Protein AF-A0A3M1C369-F1 (afdb_monomer_lite)

Radius of gyration: 17.91 Å; chains: 1; bounding box: 47×31×56 Å

Sequence (113 aa):
GFKLVDPATLPRRETGTGPSIIAYALATNNDPGQALYKRSTFAAKARFERNCAKFESDARAQEAFLDSGGPMEDRFGLDPDGDGFACHWDPRPFRAARDAAIGTGTEASADNG

Secondary structure (DSSP, 8-state):
-PPPPPGGGSPPP---SS--HHHHHHH--PPTT---S----TTHHHHHHHHHTTSSSHHHHHHHHHHTTTTT--TTS--SS-SS--TT---HHHHHHHHHHHHHHHHTTS---

Foldseek 3Di:
DDDDDDPVPPPDPPPDPFDDVLVVLQVDDDFPLPAPEDADLVCLVVQQVVQVVVDPDQNRQLRVQVRVPPPHDPPRSQCRSRRRRGPPDGSVVSVVVVVVVVVVVVVVPPPDD

Structure (mmCIF, N/CA/C/O backbone):
data_AF-A0A3M1C369-F1
#
_entry.id   AF-A0A3M1C369-F1
#
loop_
_atom_site.group_PDB
_atom_site.id
_atom_site.type_symbol
_atom_site.label_atom_id
_atom_site.label_alt_id
_atom_site.label_comp_id
_atom_site.label_asym_id
_atom_site.label_entity_id
_atom_site.label_seq_id
_atom_site.pdbx_PDB_ins_code
_atom_site.Cartn_x
_atom_site.Cartn_y
_atom_site.Cartn_z
_atom_site.occupancy
_atom_site.B_iso_or_equiv
_atom_site.auth_seq_id
_atom_site.auth_comp_id
_atom_site.auth_asym_id
_atom_site.auth_atom_id
_atom_site.pdbx_PDB_model_num
ATOM 1 N N . GLY A 1 1 ? 34.428 -11.710 -5.668 1.00 64.00 1 GLY A N 1
ATOM 2 C CA . GLY A 1 1 ? 33.939 -11.793 -7.056 1.00 64.00 1 GLY A CA 1
ATOM 3 C C . GLY A 1 1 ? 32.449 -12.032 -7.023 1.00 64.00 1 GLY A C 1
ATOM 4 O O . GLY A 1 1 ? 32.012 -12.831 -6.204 1.00 64.00 1 GLY A O 1
ATOM 5 N N . PHE A 1 2 ? 31.681 -11.324 -7.844 1.00 63.91 2 PHE A N 1
ATOM 6 C CA . PHE A 1 2 ? 30.249 -11.580 -7.995 1.00 63.91 2 PHE A CA 1
ATOM 7 C C . PHE A 1 2 ? 30.051 -12.730 -8.983 1.00 63.91 2 PHE A C 1
ATOM 9 O O . PHE A 1 2 ? 30.803 -12.855 -9.949 1.00 63.91 2 PHE A O 1
ATOM 16 N N . LYS A 1 3 ? 29.077 -13.597 -8.713 1.00 73.69 3 LYS A N 1
ATOM 17 C CA . LYS A 1 3 ? 28.747 -14.739 -9.566 1.00 73.69 3 LYS A CA 1
ATOM 18 C C . LYS A 1 3 ? 27.513 -14.359 -10.381 1.00 73.69 3 LYS A C 1
ATOM 20 O O . LYS A 1 3 ? 26.475 -14.084 -9.783 1.00 73.69 3 LYS A O 1
ATOM 25 N N . LEU A 1 4 ? 27.623 -14.321 -11.711 1.00 64.12 4 LEU A N 1
ATOM 26 C CA . LEU A 1 4 ? 26.437 -14.238 -12.564 1.00 64.12 4 LEU A CA 1
ATOM 27 C C . LEU A 1 4 ? 25.632 -15.530 -12.379 1.00 64.12 4 LEU A C 1
ATOM 29 O O . LEU A 1 4 ? 26.160 -16.626 -12.566 1.00 64.12 4 LEU A O 1
ATOM 33 N N . VAL A 1 5 ? 24.375 -15.387 -11.975 1.00 65.75 5 VAL A N 1
ATOM 34 C CA . VAL A 1 5 ? 23.383 -16.464 -11.975 1.00 65.75 5 VAL A CA 1
ATOM 35 C C . VAL A 1 5 ? 22.557 -16.354 -13.248 1.00 65.75 5 VAL A C 1
ATOM 37 O O . VAL A 1 5 ? 22.103 -15.268 -13.598 1.00 65.75 5 VAL A O 1
ATOM 40 N N . ASP A 1 6 ? 22.387 -17.478 -13.937 1.00 64.62 6 ASP A N 1
ATOM 41 C CA . ASP A 1 6 ? 21.538 -17.576 -15.121 1.00 64.62 6 ASP A CA 1
ATOM 42 C C . ASP A 1 6 ? 20.058 -17.417 -14.707 1.00 64.62 6 ASP A C 1
ATOM 44 O O . ASP A 1 6 ? 19.584 -18.196 -13.867 1.00 64.62 6 ASP A O 1
ATOM 48 N N . PRO A 1 7 ? 19.305 -16.453 -15.276 1.00 60.59 7 PRO A N 1
ATOM 49 C CA . PRO A 1 7 ? 17.879 -16.272 -15.004 1.00 60.59 7 PRO A CA 1
ATOM 50 C C . PRO A 1 7 ? 17.043 -17.544 -15.206 1.00 60.59 7 PRO A C 1
ATOM 52 O O . PRO A 1 7 ? 16.047 -17.733 -14.508 1.00 60.59 7 PRO A O 1
ATOM 55 N N . ALA A 1 8 ? 17.454 -18.438 -16.113 1.00 60.88 8 ALA A N 1
ATOM 56 C CA . ALA A 1 8 ? 16.775 -19.702 -16.396 1.00 60.88 8 ALA A CA 1
ATOM 57 C C . ALA A 1 8 ? 16.829 -20.700 -15.223 1.00 60.88 8 ALA A C 1
ATOM 59 O O . ALA A 1 8 ? 16.055 -21.656 -15.193 1.00 60.88 8 ALA A O 1
ATOM 60 N N . THR A 1 9 ? 17.713 -20.473 -14.245 1.00 57.16 9 THR A N 1
ATOM 61 C CA . THR A 1 9 ? 17.842 -21.307 -13.037 1.00 57.16 9 THR A CA 1
ATOM 62 C C . THR A 1 9 ? 17.083 -20.773 -11.831 1.00 57.16 9 THR A C 1
ATOM 64 O O . THR A 1 9 ? 17.090 -21.408 -10.774 1.00 57.16 9 THR A O 1
ATOM 67 N N . LEU A 1 10 ? 16.413 -19.622 -11.959 1.00 57.91 10 LEU A N 1
ATOM 68 C CA . LEU A 1 10 ? 15.581 -19.119 -10.878 1.00 57.91 10 LEU A CA 1
ATOM 69 C C . LEU A 1 10 ? 14.422 -20.100 -10.654 1.00 57.91 10 LEU A C 1
ATOM 71 O O . LEU A 1 10 ? 13.731 -20.451 -11.617 1.00 57.91 10 LEU A O 1
ATOM 75 N N . PRO A 1 11 ? 14.186 -20.561 -9.411 1.00 50.62 11 PRO A N 1
ATOM 76 C CA . PRO A 1 11 ? 13.050 -21.420 -9.130 1.00 50.62 11 PRO A CA 1
ATOM 77 C C . PRO A 1 11 ? 11.773 -20.736 -9.622 1.00 50.62 11 PRO A C 1
ATOM 79 O O . PRO A 1 11 ? 11.506 -19.567 -9.322 1.00 50.62 11 PRO A O 1
ATOM 82 N N . ARG A 1 12 ? 10.997 -21.471 -10.423 1.00 55.34 12 ARG A N 1
ATOM 83 C CA . ARG A 1 12 ? 9.678 -21.035 -10.876 1.00 55.34 12 ARG A CA 1
ATOM 84 C C . ARG A 1 12 ? 8.856 -20.811 -9.613 1.00 55.34 12 ARG A C 1
ATOM 86 O O . ARG A 1 12 ? 8.725 -21.735 -8.818 1.00 55.34 12 ARG A O 1
ATOM 93 N N . ARG A 1 13 ? 8.376 -19.583 -9.391 1.00 54.19 13 ARG A N 1
ATOM 94 C CA . ARG A 1 13 ? 7.547 -19.286 -8.218 1.00 54.19 13 ARG A CA 1
ATOM 95 C C . ARG A 1 13 ? 6.389 -20.278 -8.204 1.00 54.19 13 ARG A C 1
ATOM 97 O O . ARG A 1 13 ? 5.617 -20.308 -9.162 1.00 54.19 13 ARG A O 1
ATOM 104 N N . GLU A 1 14 ? 6.301 -21.064 -7.135 1.00 52.56 14 GLU A N 1
ATOM 105 C CA . GLU A 1 14 ? 5.083 -21.767 -6.747 1.00 52.56 14 GLU A CA 1
ATOM 106 C C . GLU A 1 14 ? 3.963 -20.726 -6.848 1.00 52.56 14 GLU A C 1
ATOM 108 O O . GLU A 1 14 ? 4.027 -19.681 -6.192 1.00 52.56 14 GLU A O 1
ATOM 113 N N . THR A 1 15 ? 3.014 -20.910 -7.760 1.00 55.28 15 THR A N 1
ATOM 114 C CA . THR A 1 15 ? 1.901 -19.974 -7.908 1.00 55.28 15 THR A CA 1
ATOM 115 C C . THR A 1 15 ? 1.085 -20.050 -6.627 1.00 55.28 15 THR A C 1
ATOM 117 O O . THR A 1 15 ? 0.286 -20.969 -6.459 1.00 55.28 15 THR A O 1
ATOM 120 N N . GLY A 1 16 ? 1.330 -19.127 -5.696 1.00 58.19 16 GLY A N 1
ATOM 121 C CA . GLY A 1 16 ? 0.485 -18.961 -4.525 1.00 58.19 16 GLY A CA 1
ATOM 122 C C . GLY A 1 16 ? -0.952 -18.768 -4.996 1.00 58.19 16 GLY A C 1
ATOM 123 O O . GLY A 1 16 ? -1.201 -18.011 -5.930 1.00 58.19 16 GLY A O 1
ATOM 124 N N . THR A 1 17 ? -1.893 -19.478 -4.385 1.00 66.12 17 THR A N 1
ATOM 125 C CA . THR A 1 17 ? -3.305 -19.497 -4.797 1.00 66.12 17 THR A CA 1
ATOM 126 C C . THR A 1 17 ? -4.042 -18.172 -4.536 1.00 66.12 17 THR A C 1
ATOM 128 O O . THR A 1 17 ? -5.231 -18.081 -4.820 1.00 66.12 17 THR A O 1
ATOM 131 N N . GLY A 1 18 ? -3.362 -17.165 -3.976 1.00 67.31 18 GLY A N 1
ATOM 132 C CA . GLY A 1 18 ? -3.911 -15.849 -3.642 1.00 67.31 18 GLY A CA 1
ATOM 133 C C . GLY A 1 18 ? -3.565 -14.751 -4.660 1.00 67.31 18 GLY A C 1
ATOM 134 O O . GLY A 1 18 ? -2.839 -14.993 -5.630 1.00 67.31 18 GLY A O 1
ATOM 135 N N . PRO A 1 19 ? -4.069 -13.522 -4.449 1.00 81.56 19 PRO A N 1
ATOM 136 C CA . PRO A 1 19 ? -3.794 -12.385 -5.323 1.00 81.56 19 PRO A CA 1
ATOM 137 C C . PRO A 1 19 ? -2.295 -12.104 -5.464 1.00 81.56 19 PRO A C 1
ATOM 139 O O . PRO A 1 19 ? -1.542 -12.099 -4.492 1.00 81.56 19 PRO A O 1
ATOM 142 N N . SER A 1 20 ? -1.855 -11.813 -6.689 1.00 92.25 20 SER A N 1
ATOM 143 C CA . SER A 1 20 ? -0.461 -11.452 -6.955 1.00 92.25 20 SER A CA 1
ATOM 144 C C . SER A 1 20 ? -0.232 -9.960 -6.724 1.00 92.25 20 SER A C 1
ATOM 146 O O . SER A 1 20 ? -0.678 -9.125 -7.515 1.00 92.25 20 SER A O 1
ATOM 148 N N . ILE A 1 21 ? 0.542 -9.618 -5.692 1.00 95.06 21 ILE A N 1
ATOM 149 C CA . ILE A 1 21 ? 0.946 -8.226 -5.428 1.00 95.06 21 ILE A CA 1
ATOM 150 C C . ILE A 1 21 ? 1.822 -7.651 -6.542 1.00 95.06 21 ILE A C 1
ATOM 152 O O . ILE A 1 21 ? 1.794 -6.450 -6.787 1.00 95.06 21 ILE A O 1
ATOM 156 N N . ILE A 1 22 ? 2.556 -8.502 -7.269 1.00 94.50 22 ILE A N 1
ATOM 157 C CA . ILE A 1 22 ? 3.337 -8.083 -8.439 1.00 94.50 22 ILE A CA 1
ATOM 158 C C . ILE A 1 22 ? 2.377 -7.659 -9.550 1.00 94.50 22 ILE A C 1
ATOM 160 O O . ILE A 1 22 ? 2.519 -6.570 -10.095 1.00 94.50 22 ILE A O 1
ATOM 164 N N . ALA A 1 23 ? 1.376 -8.488 -9.864 1.00 94.62 23 ALA A N 1
ATOM 165 C CA . ALA A 1 23 ? 0.386 -8.144 -10.883 1.00 94.62 23 ALA A CA 1
ATOM 166 C C . ALA A 1 23 ? -0.356 -6.852 -10.513 1.00 94.62 23 ALA A C 1
ATOM 168 O O . ALA A 1 23 ? -0.533 -5.980 -11.360 1.00 94.62 23 ALA A O 1
ATOM 169 N N . TYR A 1 24 ? -0.703 -6.691 -9.235 1.00 96.88 24 TYR A N 1
ATOM 170 C CA . TYR A 1 24 ? -1.331 -5.477 -8.726 1.00 96.88 24 TYR A CA 1
ATOM 171 C C . TYR A 1 24 ? -0.421 -4.237 -8.831 1.00 96.88 24 TYR A C 1
ATOM 173 O O . TYR A 1 24 ? -0.863 -3.187 -9.301 1.00 96.88 24 TYR A O 1
ATOM 181 N N . ALA A 1 25 ? 0.867 -4.351 -8.486 1.00 97.38 25 ALA A N 1
ATOM 182 C CA . ALA A 1 25 ? 1.837 -3.260 -8.634 1.00 97.38 25 ALA A CA 1
ATOM 183 C C . ALA A 1 25 ? 1.960 -2.781 -10.088 1.00 97.38 25 ALA A C 1
ATOM 185 O O . ALA A 1 25 ? 2.113 -1.58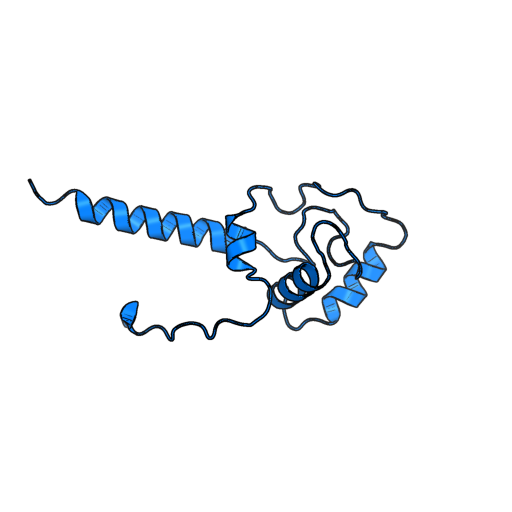6 -10.337 1.00 97.38 25 ALA A O 1
ATOM 186 N N . LEU A 1 26 ? 1.909 -3.718 -11.041 1.00 95.75 26 LEU A N 1
ATOM 187 C CA . LEU A 1 26 ? 2.042 -3.436 -12.471 1.00 95.75 26 LEU A CA 1
ATOM 188 C C . LEU A 1 26 ? 0.751 -2.907 -13.109 1.00 95.75 26 LEU A C 1
ATOM 190 O O . LEU A 1 26 ? 0.831 -2.204 -14.114 1.00 95.75 26 LEU A O 1
ATOM 194 N N . ALA A 1 27 ? -0.412 -3.244 -12.548 1.00 95.88 27 ALA A N 1
ATOM 195 C CA . ALA A 1 27 ? -1.718 -2.778 -13.016 1.00 95.88 27 ALA A CA 1
ATOM 196 C C . ALA A 1 27 ? -2.091 -1.380 -12.492 1.00 95.88 27 ALA A C 1
ATOM 198 O O . ALA A 1 27 ? -2.978 -0.731 -13.042 1.00 95.88 27 ALA A O 1
ATOM 199 N N . THR A 1 28 ? -1.427 -0.916 -11.435 1.00 96.50 28 THR A N 1
ATOM 200 C CA . THR A 1 28 ? -1.631 0.410 -10.838 1.00 96.50 28 THR A CA 1
ATOM 201 C C . THR A 1 28 ? -0.576 1.399 -11.330 1.00 96.50 28 THR A C 1
ATOM 203 O O . THR A 1 28 ? 0.542 1.016 -11.678 1.00 96.50 28 THR A O 1
ATOM 206 N N . ASN A 1 29 ? -0.914 2.688 -11.348 1.00 95.62 29 ASN A N 1
ATOM 207 C CA . ASN A 1 29 ? -0.002 3.763 -11.753 1.00 95.62 29 ASN A CA 1
ATOM 208 C C . ASN A 1 29 ? 0.015 4.965 -10.795 1.00 95.62 29 ASN A C 1
ATOM 210 O O . ASN A 1 29 ? 0.835 5.855 -10.987 1.00 95.62 29 ASN A O 1
ATOM 214 N N . ASN A 1 30 ? -0.843 4.985 -9.773 1.00 97.50 30 ASN A N 1
ATOM 215 C CA . ASN A 1 30 ? -0.836 6.016 -8.743 1.00 97.50 30 ASN A CA 1
ATOM 216 C C . ASN A 1 30 ? 0.407 5.910 -7.850 1.00 97.50 30 ASN A C 1
ATOM 218 O O . ASN A 1 30 ? 1.018 4.835 -7.737 1.00 97.50 30 ASN A O 1
ATOM 222 N N . ASP A 1 31 ? 0.762 7.038 -7.241 1.00 98.00 31 ASP A N 1
ATOM 223 C CA . ASP A 1 31 ? 1.845 7.138 -6.265 1.00 98.00 31 ASP A CA 1
ATOM 224 C C . ASP A 1 31 ? 1.372 6.729 -4.859 1.00 98.00 31 ASP A C 1
ATOM 226 O O . ASP A 1 31 ? 0.193 6.912 -4.538 1.00 98.00 31 ASP A O 1
ATOM 230 N N . PRO A 1 32 ? 2.270 6.219 -3.992 1.00 98.12 32 PRO A N 1
ATOM 231 C CA . PRO A 1 32 ? 1.968 6.060 -2.572 1.00 98.12 32 PRO A CA 1
ATOM 232 C C . PRO A 1 32 ? 1.486 7.374 -1.939 1.00 98.12 32 PRO A C 1
ATOM 234 O O . PRO A 1 32 ? 2.079 8.434 -2.158 1.00 98.12 32 PRO A O 1
ATOM 237 N N . GLY A 1 33 ? 0.405 7.304 -1.168 1.00 96.88 33 GLY A N 1
ATOM 238 C CA . GLY A 1 33 ? -0.310 8.431 -0.571 1.00 96.88 33 GLY A CA 1
ATOM 239 C C . GLY A 1 33 ? -1.293 9.148 -1.508 1.00 96.88 33 GLY A C 1
ATOM 240 O O . GLY A 1 33 ? -2.007 10.054 -1.070 1.00 96.88 33 GLY A O 1
ATOM 241 N N . GLN A 1 34 ? -1.368 8.781 -2.793 1.00 98.25 34 GLN A N 1
ATOM 242 C CA . GLN A 1 34 ? -2.359 9.342 -3.711 1.00 98.25 34 GLN A CA 1
ATOM 243 C C . GLN A 1 34 ? -3.720 8.666 -3.503 1.00 98.25 34 GLN A C 1
ATOM 245 O O . GLN A 1 34 ? -4.001 7.620 -4.084 1.00 98.25 34 GLN A O 1
ATOM 250 N N . ALA A 1 35 ? -4.591 9.308 -2.724 1.00 96.88 35 ALA A N 1
ATOM 251 C CA . ALA A 1 35 ? -5.920 8.791 -2.411 1.00 96.88 35 ALA A CA 1
ATOM 252 C C . ALA A 1 35 ? -6.795 8.567 -3.664 1.00 96.88 35 ALA A C 1
ATOM 254 O O . ALA A 1 35 ? -7.137 9.508 -4.387 1.00 96.88 35 ALA A O 1
ATOM 255 N N . LEU A 1 36 ? -7.217 7.319 -3.874 1.00 97.62 36 LEU A N 1
ATOM 256 C CA . LEU A 1 36 ? -8.170 6.883 -4.902 1.00 97.62 36 LEU A CA 1
ATOM 257 C C . LEU A 1 36 ? -9.501 6.410 -4.297 1.00 97.62 36 LEU A C 1
ATOM 259 O O . LEU A 1 36 ? -10.561 6.553 -4.911 1.00 97.62 36 LEU A O 1
ATOM 263 N N . TYR A 1 37 ? -9.456 5.870 -3.080 1.00 96.50 37 TYR A N 1
ATOM 264 C CA . TYR A 1 37 ? -10.588 5.290 -2.371 1.00 96.50 37 TYR A CA 1
ATOM 265 C C . TYR A 1 37 ? -10.956 6.158 -1.171 1.00 96.50 37 TYR A C 1
ATOM 267 O O . TYR A 1 37 ? -10.123 6.518 -0.347 1.00 96.50 37 TYR A O 1
ATOM 275 N N . LYS A 1 38 ? -12.240 6.500 -1.038 1.00 94.75 38 LYS A N 1
ATOM 276 C CA . LYS A 1 38 ? -12.708 7.288 0.110 1.00 94.75 38 LYS A CA 1
ATOM 277 C C . LYS A 1 38 ? -12.664 6.436 1.379 1.00 94.75 38 LYS A C 1
ATOM 279 O O . LYS A 1 38 ? -13.264 5.361 1.423 1.00 94.75 38 LYS A O 1
ATOM 284 N N . ARG A 1 39 ? -12.012 6.943 2.427 1.00 92.69 39 ARG A N 1
ATOM 285 C CA . ARG A 1 39 ? -11.896 6.289 3.739 1.00 92.69 39 ARG A CA 1
ATOM 286 C C . ARG A 1 39 ? -12.427 7.182 4.856 1.00 92.69 39 ARG A C 1
ATOM 288 O O . ARG A 1 39 ? -12.389 8.407 4.770 1.00 92.69 39 ARG A O 1
ATOM 295 N N . SER A 1 40 ? -12.928 6.552 5.917 1.00 86.38 40 SER A N 1
ATOM 296 C CA . SER A 1 40 ? -13.239 7.246 7.168 1.00 86.38 40 SER A CA 1
ATOM 297 C C . SER A 1 40 ? -11.978 7.325 8.022 1.00 86.38 40 SER A C 1
ATOM 299 O O . SER A 1 40 ? -11.341 6.308 8.284 1.00 86.38 40 SER A O 1
ATOM 301 N N . THR A 1 41 ? -11.631 8.525 8.479 1.00 80.94 41 THR A N 1
ATOM 302 C CA . THR A 1 41 ? -10.403 8.775 9.249 1.00 80.94 41 THR A CA 1
ATOM 303 C C . THR A 1 41 ? -10.594 8.628 10.760 1.00 80.94 41 THR A C 1
ATOM 305 O O . THR A 1 41 ? -9.623 8.695 11.520 1.00 80.94 41 THR A O 1
ATOM 308 N N . PHE A 1 42 ? -11.824 8.392 11.232 1.00 85.75 42 PHE A N 1
ATOM 309 C CA . PHE A 1 42 ? -12.107 8.274 12.661 1.00 85.75 42 PHE A CA 1
ATOM 310 C C . PHE A 1 42 ? -11.371 7.073 13.273 1.00 85.75 42 PHE A C 1
ATOM 312 O O . PHE A 1 42 ? -11.603 5.926 12.896 1.00 85.75 42 PHE A O 1
ATOM 319 N N . ALA A 1 43 ? -10.462 7.347 14.214 1.00 82.38 43 ALA A N 1
ATOM 320 C CA . ALA A 1 43 ? -9.581 6.359 14.849 1.00 82.38 43 ALA A CA 1
ATOM 321 C C . ALA A 1 43 ? -8.729 5.509 13.872 1.00 82.38 43 ALA A C 1
ATOM 323 O O . ALA A 1 43 ? -8.202 4.462 14.264 1.00 82.38 43 ALA A O 1
ATOM 324 N N . ALA A 1 44 ? -8.551 5.962 12.623 1.00 88.81 44 ALA A N 1
ATOM 325 C CA . ALA A 1 44 ? -7.883 5.195 11.572 1.00 88.81 44 ALA A CA 1
ATOM 326 C C . ALA A 1 44 ? -6.413 4.903 11.906 1.00 88.81 44 ALA A C 1
ATOM 328 O O . ALA A 1 44 ? -5.989 3.760 11.793 1.00 88.81 44 ALA A O 1
ATOM 329 N N . LYS A 1 45 ? -5.670 5.888 12.433 1.00 93.00 45 LYS A N 1
ATOM 330 C CA . LYS A 1 45 ? -4.241 5.742 12.772 1.00 93.00 45 LYS A CA 1
ATOM 331 C C . LYS A 1 45 ? -3.971 4.614 13.772 1.00 93.00 45 LYS A C 1
ATOM 333 O O . LYS A 1 45 ? -3.173 3.727 13.503 1.00 93.00 45 LYS A O 1
ATOM 338 N N . ALA A 1 46 ? -4.681 4.603 14.899 1.00 94.19 46 ALA A N 1
ATOM 339 C CA . ALA A 1 46 ? -4.476 3.576 15.920 1.00 94.19 46 ALA A CA 1
ATOM 340 C C . ALA A 1 46 ? -4.917 2.181 15.434 1.00 94.19 46 ALA A C 1
ATOM 342 O O . ALA A 1 46 ? -4.348 1.172 15.844 1.00 94.19 46 ALA A O 1
ATOM 343 N N . ARG A 1 47 ? -5.948 2.099 14.577 1.00 95.25 47 ARG A N 1
ATOM 344 C CA . ARG A 1 47 ? -6.377 0.836 13.953 1.00 95.25 47 ARG A CA 1
ATOM 345 C C . ARG A 1 47 ? -5.334 0.324 12.959 1.00 95.25 47 ARG A C 1
ATOM 347 O O . ARG A 1 47 ? -4.983 -0.849 13.040 1.00 95.25 47 ARG A O 1
ATOM 354 N N . PHE A 1 48 ? -4.839 1.206 12.097 1.00 97.50 48 PHE A N 1
ATOM 355 C CA . PHE A 1 48 ? -3.777 0.950 11.130 1.00 97.50 48 PHE A CA 1
ATOM 356 C C . PHE A 1 48 ? -2.522 0.408 11.813 1.00 97.50 48 PHE A C 1
ATOM 358 O O . PHE A 1 48 ? -2.122 -0.718 11.537 1.00 97.50 48 PHE A O 1
ATOM 365 N N . GLU A 1 49 ? -1.980 1.128 12.801 1.00 97.31 49 GLU A N 1
ATOM 366 C CA . GLU A 1 49 ? -0.765 0.727 13.526 1.00 97.31 49 GLU A CA 1
ATOM 367 C C . GLU A 1 49 ? -0.905 -0.670 14.151 1.00 97.31 49 GLU A C 1
ATOM 369 O O . GLU A 1 49 ? -0.042 -1.531 13.975 1.00 97.31 49 GLU A O 1
ATOM 374 N N . ARG A 1 50 ? -2.032 -0.940 14.827 1.00 97.62 50 ARG A N 1
ATOM 375 C CA . ARG A 1 50 ? -2.293 -2.251 15.445 1.00 97.62 50 ARG A CA 1
ATOM 376 C C . ARG A 1 50 ? -2.450 -3.381 14.434 1.00 97.62 50 ARG A C 1
ATOM 378 O O . ARG A 1 50 ? -2.131 -4.520 14.763 1.00 97.62 50 ARG A O 1
ATOM 385 N N . ASN A 1 51 ? -3.033 -3.113 13.268 1.00 97.94 51 ASN A N 1
ATOM 386 C CA . ASN A 1 51 ? -3.328 -4.156 12.289 1.00 97.94 51 ASN A CA 1
ATOM 387 C C . ASN A 1 51 ? -2.143 -4.426 11.362 1.00 97.94 51 ASN A C 1
ATOM 389 O O . ASN A 1 51 ? -1.887 -5.592 11.077 1.00 97.94 51 ASN A O 1
ATOM 393 N N . CYS A 1 52 ? -1.367 -3.407 10.991 1.00 98.25 52 CYS A N 1
ATOM 394 C CA . CYS A 1 52 ? -0.125 -3.588 10.242 1.00 98.25 52 CYS A CA 1
ATOM 395 C C . CYS A 1 52 ? 0.922 -4.375 11.037 1.00 98.25 52 CYS A C 1
ATOM 397 O O . CYS A 1 52 ? 1.574 -5.251 10.480 1.00 98.25 52 CYS A O 1
ATOM 399 N N . ALA A 1 53 ? 0.998 -4.178 12.358 1.00 98.06 53 ALA A N 1
ATOM 400 C CA . ALA A 1 53 ? 1.896 -4.939 13.233 1.00 98.06 53 ALA A CA 1
ATOM 401 C C . ALA A 1 53 ? 1.608 -6.458 13.298 1.00 98.06 53 ALA A C 1
ATOM 403 O O . ALA A 1 53 ? 2.375 -7.195 13.913 1.00 98.06 53 ALA A O 1
ATOM 404 N N . LYS A 1 54 ? 0.507 -6.942 12.705 1.00 98.06 54 LYS A N 1
ATOM 405 C CA . LYS A 1 54 ? 0.157 -8.374 12.667 1.00 98.06 54 LYS A CA 1
ATOM 406 C C . LYS A 1 54 ? 0.823 -9.135 11.523 1.00 98.06 54 LYS A C 1
ATOM 408 O O . LYS A 1 54 ? 0.788 -10.362 11.534 1.00 98.06 54 LYS A O 1
ATOM 413 N N . PHE A 1 55 ? 1.369 -8.436 10.532 1.00 97.06 55 PHE A N 1
ATOM 414 C CA . PHE A 1 55 ? 1.970 -9.051 9.354 1.00 97.06 55 PHE A CA 1
ATOM 415 C C . PHE A 1 55 ? 3.493 -9.044 9.460 1.00 97.06 55 PHE A C 1
ATOM 417 O O . PHE A 1 55 ? 4.093 -8.086 9.933 1.00 97.06 55 PHE A O 1
ATOM 424 N N . GLU A 1 56 ? 4.124 -10.109 8.970 1.00 96.69 56 GLU A N 1
ATOM 425 C CA . GLU A 1 56 ? 5.587 -10.250 8.964 1.00 96.69 56 GLU A CA 1
ATOM 426 C C . GLU A 1 56 ? 6.281 -9.264 8.007 1.00 96.69 56 GLU A C 1
ATOM 428 O O . GLU A 1 56 ? 7.480 -9.026 8.117 1.00 96.69 56 GLU A O 1
ATOM 433 N N . SER A 1 57 ? 5.542 -8.713 7.039 1.00 97.25 57 SER A N 1
ATOM 434 C CA . SER A 1 57 ? 6.024 -7.700 6.096 1.00 97.25 57 SER A CA 1
ATOM 435 C C . SER A 1 57 ? 4.864 -6.940 5.453 1.00 97.25 57 SER A C 1
ATOM 437 O O . SER A 1 57 ? 3.747 -7.460 5.372 1.00 97.25 57 SER A O 1
ATOM 439 N N . ASP A 1 58 ? 5.144 -5.757 4.902 1.00 98.19 58 ASP A N 1
ATOM 440 C CA . ASP A 1 58 ? 4.157 -4.981 4.140 1.00 98.19 58 ASP A CA 1
ATOM 441 C C . ASP A 1 58 ? 3.671 -5.729 2.886 1.00 98.19 58 ASP A C 1
ATOM 443 O O . ASP A 1 58 ? 2.508 -5.632 2.512 1.00 98.19 58 ASP A O 1
ATOM 447 N N . ALA A 1 59 ? 4.522 -6.556 2.267 1.00 96.31 59 ALA A N 1
ATOM 448 C CA . ALA A 1 59 ? 4.121 -7.410 1.146 1.00 96.31 59 ALA A CA 1
ATOM 449 C C . ALA A 1 59 ? 3.039 -8.425 1.554 1.00 96.31 59 ALA A C 1
ATOM 451 O O . ALA A 1 59 ? 2.060 -8.608 0.831 1.00 96.31 59 ALA A O 1
ATOM 452 N N . ARG A 1 60 ? 3.173 -9.042 2.738 1.00 97.00 60 ARG A N 1
ATOM 453 C CA . ARG A 1 60 ? 2.140 -9.933 3.292 1.00 97.00 60 ARG A CA 1
ATOM 454 C C . ARG A 1 60 ? 0.868 -9.181 3.667 1.00 97.00 60 ARG A C 1
ATOM 456 O O . ARG A 1 60 ? -0.221 -9.717 3.474 1.00 97.00 60 ARG A O 1
ATOM 463 N N . ALA A 1 61 ? 0.992 -7.951 4.162 1.00 98.12 61 ALA A N 1
ATOM 464 C CA . ALA A 1 61 ? -0.164 -7.098 4.414 1.00 98.12 61 ALA A CA 1
ATOM 465 C C . ALA A 1 61 ? -0.910 -6.761 3.111 1.00 98.12 61 ALA A C 1
ATOM 467 O O . ALA A 1 61 ? -2.133 -6.866 3.079 1.00 98.12 61 ALA A O 1
ATOM 468 N N . GLN A 1 62 ? -0.192 -6.441 2.027 1.00 98.44 62 GLN A N 1
ATOM 469 C CA . GLN A 1 62 ? -0.789 -6.193 0.712 1.00 98.44 62 GLN A CA 1
ATOM 470 C C . GLN A 1 62 ? -1.489 -7.435 0.150 1.00 98.44 62 GLN A C 1
ATOM 472 O O . GLN A 1 62 ? -2.607 -7.322 -0.347 1.00 98.44 62 GLN A O 1
ATOM 477 N N . GLU A 1 63 ? -0.871 -8.617 0.238 1.00 97.00 63 GLU A N 1
ATOM 478 C CA . GLU A 1 63 ? -1.511 -9.877 -0.176 1.00 97.00 63 GLU A CA 1
ATOM 479 C C . GLU A 1 63 ? -2.844 -10.078 0.555 1.00 97.00 63 GLU A C 1
ATOM 481 O O . GLU A 1 63 ? -3.876 -10.273 -0.085 1.00 97.00 63 GLU A O 1
ATOM 486 N N . ALA A 1 64 ? -2.838 -9.961 1.887 1.00 96.56 64 ALA A N 1
ATOM 487 C CA . ALA A 1 64 ? -4.035 -10.126 2.707 1.00 96.56 64 ALA A CA 1
ATOM 488 C C . ALA A 1 64 ? -5.091 -9.039 2.452 1.00 96.56 64 ALA A C 1
ATOM 490 O O . ALA A 1 64 ? -6.289 -9.319 2.468 1.00 96.56 64 ALA A O 1
ATOM 491 N N . PHE A 1 65 ? -4.664 -7.800 2.203 1.00 98.19 65 PHE A N 1
ATOM 492 C CA . PHE A 1 65 ? -5.547 -6.699 1.834 1.00 98.19 65 PHE A CA 1
ATOM 493 C C . PHE A 1 65 ? -6.318 -7.013 0.552 1.00 98.19 65 PHE A C 1
ATOM 495 O O . PHE A 1 65 ? -7.550 -6.955 0.562 1.00 98.19 65 PHE A O 1
ATOM 502 N N . LEU A 1 66 ? -5.618 -7.425 -0.509 1.00 97.69 66 LEU A N 1
ATOM 503 C CA . LEU A 1 66 ? -6.234 -7.813 -1.779 1.00 97.69 66 LEU A CA 1
ATOM 504 C C . LEU A 1 66 ? -7.142 -9.039 -1.618 1.00 97.69 66 LEU A C 1
ATOM 506 O O . LEU A 1 66 ? -8.260 -9.043 -2.126 1.00 97.69 66 LEU A O 1
ATOM 510 N N . ASP A 1 67 ? -6.696 -10.048 -0.867 1.00 96.19 67 ASP A N 1
ATOM 511 C CA . ASP A 1 67 ? -7.475 -11.268 -0.604 1.00 96.19 67 ASP A CA 1
ATOM 512 C C . ASP A 1 67 ? -8.781 -10.960 0.149 1.00 96.19 67 ASP A C 1
ATOM 514 O O . ASP A 1 67 ? -9.815 -11.591 -0.059 1.00 96.19 67 ASP A O 1
ATOM 518 N N . SER A 1 68 ? -8.764 -9.912 0.976 1.00 95.62 68 SER A N 1
ATOM 519 C CA . SER A 1 68 ? -9.921 -9.459 1.747 1.00 95.62 68 SER A CA 1
ATOM 520 C C . SER A 1 68 ? -10.902 -8.547 0.996 1.00 95.62 68 SER A C 1
ATOM 522 O O . SER A 1 68 ? -11.912 -8.162 1.590 1.00 95.62 68 SER A O 1
ATOM 524 N N . GLY A 1 69 ? -10.640 -8.224 -0.279 1.00 95.88 69 GLY A N 1
ATOM 525 C CA . GLY A 1 69 ? -11.483 -7.351 -1.115 1.00 95.88 69 GLY A CA 1
ATOM 526 C C . GLY A 1 69 ? -10.921 -5.946 -1.369 1.00 95.88 69 GLY A C 1
ATOM 527 O O . GLY A 1 69 ? -11.583 -5.111 -1.998 1.00 95.88 69 GLY A O 1
ATOM 528 N N . GLY A 1 70 ? -9.701 -5.666 -0.908 1.00 97.25 70 GLY A N 1
ATOM 529 C CA . GLY A 1 70 ? -8.978 -4.456 -1.274 1.00 97.25 7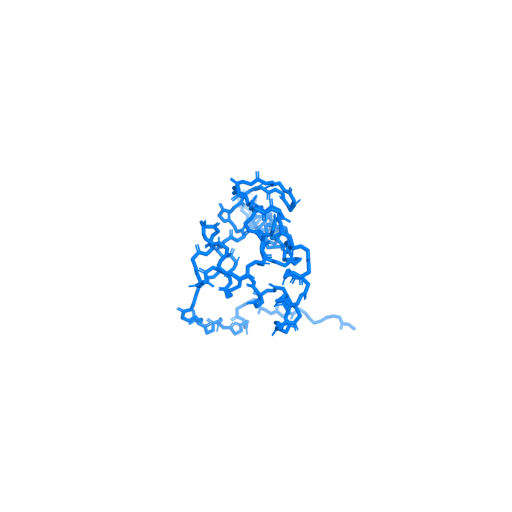0 GLY A CA 1
ATOM 530 C C . GLY A 1 70 ? -8.731 -4.388 -2.792 1.00 97.25 70 GLY A C 1
ATOM 531 O O . GLY A 1 70 ? -8.611 -5.421 -3.451 1.00 97.25 70 GLY A O 1
ATOM 532 N N . PRO A 1 71 ? -8.663 -3.188 -3.388 1.00 97.12 71 PRO A N 1
ATOM 533 C CA . PRO A 1 71 ? -8.712 -1.884 -2.728 1.00 97.12 71 PRO A CA 1
ATOM 534 C C . PRO A 1 71 ? -10.123 -1.307 -2.539 1.00 97.12 71 PRO A C 1
ATOM 536 O O . PRO A 1 71 ? -10.288 -0.268 -1.898 1.00 97.12 71 PRO A O 1
ATOM 539 N N . MET A 1 72 ? -11.157 -1.969 -3.063 1.00 96.44 72 MET A N 1
ATOM 540 C CA . MET A 1 72 ? -12.539 -1.496 -2.935 1.00 96.44 72 MET A CA 1
ATOM 541 C C . MET A 1 72 ? -12.977 -1.462 -1.466 1.00 96.44 72 MET A C 1
ATOM 543 O O . MET A 1 72 ? -13.525 -0.454 -1.011 1.00 96.44 72 MET A O 1
ATOM 547 N N . GLU A 1 73 ? -12.649 -2.505 -0.702 1.00 95.88 73 GLU A N 1
ATOM 548 C CA . GLU A 1 73 ? -12.954 -2.595 0.724 1.00 95.88 73 GLU A CA 1
ATOM 549 C C . GLU A 1 73 ? -11.690 -2.676 1.584 1.00 95.88 73 GLU A C 1
ATOM 551 O O . GLU A 1 73 ? -10.866 -3.568 1.413 1.00 95.88 73 GLU A O 1
ATOM 556 N N . ASP A 1 74 ? -11.575 -1.793 2.580 1.00 96.31 74 ASP A N 1
ATOM 557 C CA . ASP A 1 74 ? -10.529 -1.869 3.606 1.00 96.31 74 ASP A CA 1
ATOM 558 C C . ASP A 1 74 ? -11.086 -2.432 4.927 1.00 96.31 74 ASP A C 1
ATOM 560 O O . ASP A 1 74 ? -11.255 -1.752 5.953 1.00 96.31 74 ASP A O 1
ATOM 564 N N . ARG A 1 75 ? -11.419 -3.726 4.888 1.00 93.69 75 ARG A N 1
ATOM 565 C CA . ARG A 1 75 ? -12.049 -4.447 6.008 1.00 93.69 75 ARG A CA 1
ATOM 566 C C . ARG A 1 75 ? -11.182 -4.486 7.257 1.00 93.69 75 ARG A C 1
ATOM 568 O O . ARG A 1 75 ? -11.717 -4.615 8.360 1.00 93.69 75 ARG A O 1
ATOM 575 N N . PHE A 1 76 ? -9.870 -4.330 7.111 1.00 94.69 76 PHE A N 1
ATOM 576 C CA . PHE A 1 76 ? -8.915 -4.400 8.209 1.00 94.69 76 PHE A CA 1
ATOM 577 C C . PHE A 1 76 ? -8.293 -3.048 8.570 1.00 94.69 76 PHE A C 1
ATOM 579 O O . PHE A 1 76 ? -7.659 -2.960 9.614 1.00 94.69 76 PHE A O 1
ATOM 586 N N . GLY A 1 77 ? -8.561 -1.965 7.844 1.00 96.44 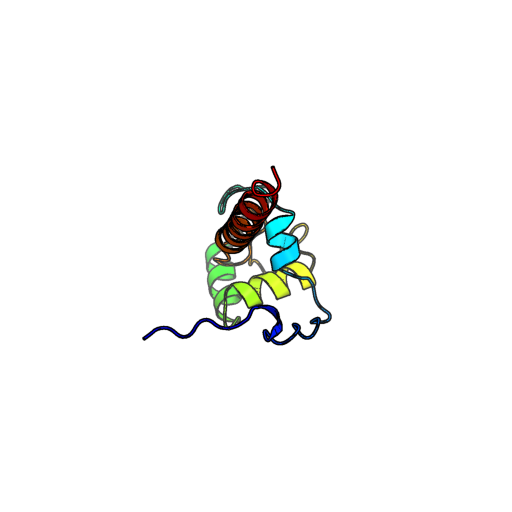77 GLY A N 1
ATOM 587 C CA . GLY A 1 77 ? -7.979 -0.660 8.169 1.00 96.44 77 GLY A CA 1
ATOM 588 C C . GLY A 1 77 ? -6.495 -0.594 7.829 1.00 96.44 77 GLY A C 1
ATOM 589 O O . GLY A 1 77 ? -5.741 -0.022 8.612 1.00 96.44 77 GLY A O 1
ATOM 590 N N . LEU A 1 78 ? -6.081 -1.278 6.762 1.00 98.06 78 LEU A N 1
ATOM 591 C CA . LEU A 1 78 ? -4.695 -1.357 6.314 1.00 98.06 78 LEU A CA 1
ATOM 592 C C . LEU A 1 78 ? -4.340 -0.223 5.349 1.00 98.06 78 LEU A C 1
ATOM 594 O O . LEU A 1 78 ? -3.165 0.065 5.219 1.00 98.06 78 LEU A O 1
ATOM 598 N N . ASP A 1 79 ? -5.320 0.432 4.727 1.00 97.94 79 ASP A N 1
ATOM 599 C CA . ASP A 1 79 ? -5.147 1.491 3.719 1.00 97.94 79 ASP A CA 1
ATOM 600 C C . ASP A 1 79 ? -6.016 2.711 4.113 1.00 97.94 79 ASP A C 1
ATOM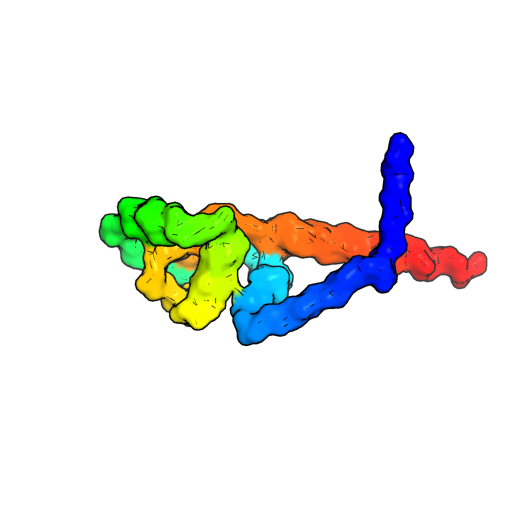 602 O O . ASP A 1 79 ? -7.103 2.932 3.560 1.00 97.94 79 ASP A O 1
ATOM 606 N N . PRO A 1 80 ? -5.628 3.452 5.174 1.00 97.31 80 PRO A N 1
ATOM 607 C CA . PRO A 1 80 ? -6.419 4.552 5.724 1.00 97.31 80 PRO A CA 1
ATOM 608 C C . PRO A 1 80 ? -6.351 5.836 4.888 1.00 97.31 80 PRO A C 1
ATOM 610 O O . PRO A 1 80 ? -7.250 6.671 5.005 1.00 97.31 80 PRO A O 1
ATOM 613 N N . ASP A 1 81 ? -5.300 6.015 4.092 1.00 96.94 81 ASP A N 1
ATOM 614 C CA . ASP A 1 81 ? -5.148 7.101 3.120 1.00 96.94 81 ASP A CA 1
ATOM 615 C C . ASP A 1 81 ? -5.846 6.788 1.789 1.00 96.94 81 ASP A C 1
ATOM 617 O O . ASP A 1 81 ? -6.209 7.715 1.061 1.00 96.94 81 ASP A O 1
ATOM 621 N N . GLY A 1 82 ? -6.163 5.519 1.531 1.00 97.69 82 GLY A N 1
ATOM 622 C CA . GLY A 1 82 ? -7.015 5.111 0.426 1.00 97.69 82 GLY A CA 1
ATOM 623 C C . GLY A 1 82 ? -6.283 5.118 -0.907 1.00 97.69 82 GLY A C 1
ATOM 624 O O . GLY A 1 82 ? -6.924 5.332 -1.937 1.00 97.69 82 GLY A O 1
ATOM 625 N N . ASP A 1 83 ? -4.966 4.948 -0.920 1.00 98.38 83 ASP A N 1
ATOM 626 C CA . ASP A 1 83 ? -4.171 4.875 -2.147 1.00 98.38 83 ASP A CA 1
ATOM 627 C C . ASP A 1 83 ? -4.203 3.468 -2.784 1.00 98.38 83 ASP A C 1
ATOM 629 O O . ASP A 1 83 ? -3.777 3.276 -3.926 1.00 98.38 83 ASP A O 1
ATOM 633 N N . GLY A 1 84 ? -4.793 2.494 -2.082 1.00 98.25 84 GLY A N 1
ATOM 634 C CA . GLY A 1 84 ? -4.885 1.104 -2.515 1.00 98.25 84 GLY A CA 1
ATOM 635 C C . GLY A 1 84 ? -3.635 0.276 -2.206 1.00 98.25 84 GLY A C 1
ATOM 636 O O . GLY A 1 84 ? -3.520 -0.846 -2.719 1.00 98.25 84 GLY A O 1
ATOM 637 N N . PHE A 1 85 ? -2.723 0.795 -1.386 1.00 98.62 85 PHE A N 1
ATOM 638 C CA . PHE A 1 85 ? -1.524 0.138 -0.889 1.00 98.62 85 PHE A CA 1
ATOM 639 C C . PHE A 1 85 ? -1.616 -0.005 0.635 1.00 98.62 85 PHE A C 1
ATOM 641 O O . PHE A 1 85 ? -1.670 0.942 1.405 1.00 98.62 85 PHE A O 1
ATOM 648 N N . ALA A 1 86 ? -1.671 -1.248 1.087 1.00 98.38 86 ALA A N 1
ATOM 649 C CA . ALA A 1 86 ? -1.804 -1.603 2.480 1.00 98.38 86 ALA A CA 1
ATOM 650 C C . ALA A 1 86 ? -0.511 -1.341 3.253 1.00 98.38 86 ALA A C 1
ATOM 652 O O . ALA A 1 86 ? 0.593 -1.678 2.816 1.00 98.38 86 ALA A O 1
ATOM 653 N N . CYS A 1 87 ? -0.673 -0.861 4.479 1.00 98.25 87 CYS A N 1
ATOM 654 C CA . CYS A 1 87 ? 0.407 -0.578 5.406 1.00 98.25 87 CYS A CA 1
ATOM 655 C C . CYS A 1 87 ? 1.417 0.394 4.798 1.00 98.25 87 CYS A C 1
ATOM 657 O O . CYS A 1 87 ? 1.053 1.522 4.489 1.00 98.25 87 CYS A O 1
ATOM 659 N N . HIS A 1 88 ? 2.677 -0.011 4.657 1.00 97.88 88 HIS A N 1
ATOM 660 C CA . HIS A 1 88 ? 3.709 0.821 4.036 1.00 97.88 88 HIS A CA 1
ATOM 661 C C . HIS A 1 88 ? 4.183 0.218 2.712 1.00 97.88 88 HIS A C 1
ATOM 663 O O . HIS A 1 88 ? 5.318 0.447 2.289 1.00 97.88 88 HIS A O 1
ATOM 669 N N . TRP A 1 89 ? 3.347 -0.612 2.077 1.00 98.56 89 TRP A N 1
ATOM 670 C CA . TRP A 1 89 ? 3.740 -1.323 0.873 1.00 98.56 89 TRP A CA 1
ATOM 671 C C . TRP A 1 89 ? 3.962 -0.360 -0.295 1.00 98.56 89 TRP A C 1
ATOM 673 O O . TRP A 1 89 ? 3.118 0.469 -0.615 1.00 98.56 89 TRP A O 1
ATOM 683 N N . ASP A 1 90 ? 5.108 -0.499 -0.960 1.00 98.31 90 ASP A N 1
ATOM 684 C CA . ASP A 1 90 ? 5.500 0.354 -2.077 1.00 98.31 90 ASP A CA 1
ATOM 685 C C . ASP A 1 90 ? 5.504 -0.451 -3.392 1.00 98.31 90 ASP A C 1
ATOM 687 O O . ASP A 1 90 ? 6.295 -1.394 -3.531 1.00 98.31 90 ASP A O 1
ATOM 691 N N . PRO A 1 91 ? 4.670 -0.098 -4.390 1.00 98.12 91 PRO A N 1
ATOM 692 C CA . PRO A 1 91 ? 4.650 -0.778 -5.684 1.00 98.12 91 PRO A CA 1
ATOM 693 C C . PRO A 1 91 ? 5.821 -0.374 -6.596 1.00 98.12 91 PRO A C 1
ATOM 695 O O . PRO A 1 91 ? 6.109 -1.071 -7.576 1.00 98.12 91 PRO A O 1
ATOM 698 N N . ARG A 1 92 ? 6.496 0.752 -6.325 1.00 97.94 92 ARG A N 1
ATOM 699 C CA . ARG A 1 92 ? 7.478 1.362 -7.239 1.00 97.94 92 ARG A CA 1
ATOM 700 C C . ARG A 1 92 ? 8.661 0.445 -7.567 1.00 97.94 92 ARG A C 1
ATOM 702 O O . ARG A 1 92 ? 9.009 0.390 -8.747 1.00 97.94 92 ARG A O 1
ATOM 709 N N . PRO A 1 93 ? 9.243 -0.336 -6.631 1.00 96.38 93 PRO A N 1
ATOM 710 C CA . PRO A 1 93 ? 10.314 -1.276 -6.967 1.00 96.38 93 PRO A CA 1
ATOM 711 C C . PRO A 1 93 ? 9.907 -2.326 -8.012 1.00 96.38 93 PRO A C 1
ATOM 713 O O . PRO A 1 93 ? 10.710 -2.682 -8.873 1.00 96.38 93 PRO A O 1
ATOM 716 N N . PHE A 1 94 ? 8.653 -2.789 -7.994 1.00 94.44 94 PHE A N 1
ATOM 717 C CA . PHE A 1 94 ? 8.148 -3.755 -8.975 1.00 94.44 94 PHE A CA 1
ATOM 718 C C . PHE A 1 94 ? 7.975 -3.121 -10.360 1.00 94.44 94 PHE A C 1
ATOM 720 O O . PHE A 1 94 ? 8.322 -3.737 -11.369 1.00 94.44 94 PHE A O 1
ATOM 727 N N . ARG A 1 95 ? 7.483 -1.876 -10.411 1.00 95.38 95 ARG A N 1
ATOM 728 C CA . ARG A 1 95 ? 7.357 -1.102 -11.658 1.00 95.38 95 ARG A CA 1
ATOM 729 C C . ARG A 1 95 ? 8.734 -0.806 -12.266 1.00 95.38 95 ARG A C 1
ATOM 731 O O . ARG A 1 95 ? 8.937 -1.058 -13.448 1.00 95.38 95 ARG A O 1
ATOM 738 N N . ALA A 1 96 ? 9.700 -0.391 -11.446 1.00 94.50 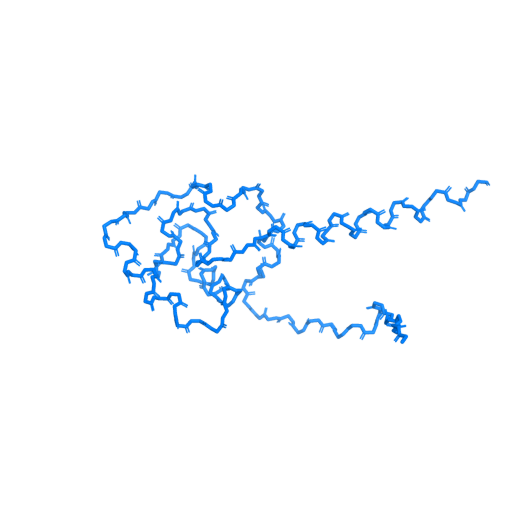96 ALA A N 1
ATOM 739 C CA . ALA A 1 96 ? 11.073 -0.145 -11.884 1.00 94.50 96 ALA A CA 1
ATOM 740 C C . ALA A 1 96 ? 11.749 -1.416 -12.427 1.00 94.50 96 ALA A C 1
ATOM 742 O O . ALA A 1 96 ? 12.422 -1.369 -13.454 1.00 94.50 96 ALA A O 1
ATOM 743 N N . ALA A 1 97 ? 11.534 -2.569 -11.782 1.00 91.12 97 ALA A N 1
ATOM 744 C CA . ALA A 1 97 ? 12.060 -3.845 -12.264 1.00 91.12 97 ALA A CA 1
ATOM 745 C C . ALA A 1 97 ? 11.486 -4.241 -13.638 1.00 91.12 97 ALA A C 1
ATOM 747 O O . ALA A 1 97 ? 12.226 -4.756 -14.477 1.00 91.12 97 ALA A O 1
ATOM 748 N N . ARG A 1 98 ? 10.195 -3.972 -13.898 1.00 90.44 98 ARG A N 1
ATOM 749 C CA . ARG A 1 98 ? 9.593 -4.143 -15.234 1.00 90.44 98 ARG A CA 1
ATOM 750 C C . ARG A 1 98 ? 10.302 -3.260 -16.261 1.00 90.44 98 ARG A C 1
ATOM 752 O O . ARG A 1 98 ? 10.679 -3.755 -17.319 1.00 90.44 98 ARG A O 1
ATOM 759 N N . ASP A 1 99 ? 10.481 -1.981 -15.954 1.00 88.88 99 ASP A N 1
ATOM 760 C CA . ASP A 1 99 ? 11.063 -1.021 -16.897 1.00 88.88 99 ASP A CA 1
ATOM 761 C C . ASP A 1 99 ? 12.528 -1.362 -17.209 1.00 88.88 99 ASP A C 1
ATOM 763 O O . ASP A 1 99 ? 12.934 -1.343 -18.371 1.00 88.88 99 ASP A O 1
ATOM 767 N N . ALA A 1 100 ? 13.295 -1.790 -16.201 1.00 85.44 100 ALA A N 1
ATOM 768 C CA . ALA A 1 100 ? 14.649 -2.302 -16.387 1.00 85.44 100 ALA A CA 1
ATOM 769 C C . ALA A 1 100 ? 14.677 -3.551 -17.287 1.00 85.44 100 ALA A C 1
ATOM 771 O O . ALA A 1 100 ? 15.486 -3.621 -18.211 1.00 85.44 100 ALA A O 1
ATOM 772 N N . ALA A 1 101 ? 13.768 -4.510 -17.074 1.00 79.81 101 ALA A N 1
ATOM 773 C CA . ALA A 1 101 ? 13.682 -5.713 -17.904 1.00 79.81 101 ALA A CA 1
ATOM 774 C C . ALA A 1 101 ? 13.358 -5.386 -19.375 1.00 79.81 101 ALA A C 1
ATOM 776 O O . ALA A 1 101 ? 13.956 -5.965 -20.282 1.00 79.81 101 ALA A O 1
ATOM 777 N N . ILE A 1 102 ? 12.468 -4.420 -19.624 1.00 80.12 102 ILE A N 1
ATOM 778 C CA . ILE A 1 102 ? 12.148 -3.948 -20.981 1.00 80.12 102 ILE A CA 1
ATOM 779 C C . ILE A 1 102 ? 13.356 -3.244 -21.619 1.00 80.12 102 ILE A C 1
ATOM 781 O O . ILE A 1 102 ? 13.681 -3.509 -22.779 1.00 80.12 102 ILE A O 1
ATOM 785 N N . GLY A 1 103 ? 14.050 -2.388 -20.863 1.00 73.19 103 GLY A N 1
ATOM 786 C CA . GLY A 1 103 ? 15.248 -1.684 -21.329 1.00 73.19 103 GLY A CA 1
ATOM 787 C C . GLY A 1 103 ? 16.345 -2.645 -21.792 1.00 73.19 103 GLY A C 1
ATOM 788 O O . GLY A 1 103 ? 16.859 -2.500 -22.897 1.00 73.19 103 GLY A O 1
ATOM 789 N N . THR A 1 104 ? 16.610 -3.702 -21.017 1.00 65.94 104 THR A N 1
ATOM 790 C CA . THR A 1 104 ? 17.608 -4.726 -21.377 1.00 65.94 104 THR A CA 1
ATOM 791 C C . THR A 1 104 ? 17.235 -5.561 -22.608 1.00 65.94 104 THR A C 1
ATOM 793 O O . THR A 1 104 ? 18.114 -6.060 -23.304 1.00 65.94 104 THR A O 1
ATOM 796 N N . GLY A 1 105 ? 15.941 -5.714 -22.909 1.00 57.09 105 GLY A N 1
ATOM 797 C CA . GLY A 1 105 ? 15.478 -6.458 -24.087 1.00 57.09 105 GLY A CA 1
ATOM 798 C C . GLY A 1 105 ? 15.520 -5.652 -25.388 1.00 57.09 105 GLY A C 1
ATOM 799 O O . GLY A 1 105 ? 15.565 -6.237 -26.469 1.00 57.09 105 GLY A O 1
ATOM 800 N N . THR A 1 106 ? 15.525 -4.320 -25.298 1.00 55.97 106 THR A N 1
ATOM 801 C CA . THR A 1 106 ? 15.490 -3.435 -26.475 1.00 55.97 106 THR A CA 1
ATOM 802 C C . THR A 1 106 ? 16.874 -3.285 -27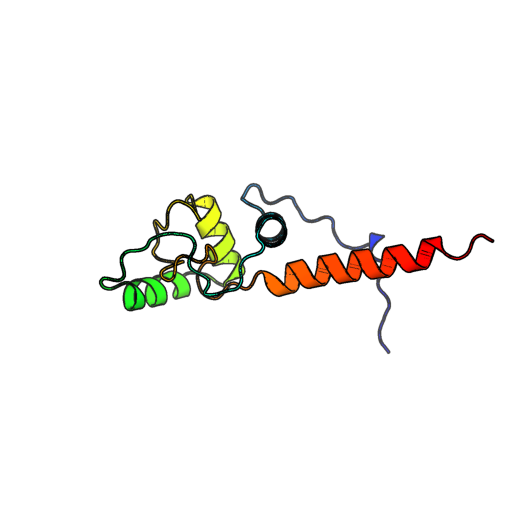.116 1.00 55.97 106 THR A C 1
ATOM 804 O O . THR A 1 106 ? 16.974 -3.194 -28.337 1.00 55.97 106 THR A O 1
ATOM 807 N N . GLU A 1 107 ? 17.953 -3.360 -26.331 1.00 52.94 107 GLU A N 1
ATOM 808 C CA . GLU A 1 107 ? 19.330 -3.326 -26.852 1.00 52.94 107 GLU A CA 1
ATOM 809 C C . GLU A 1 107 ? 19.721 -4.618 -27.596 1.00 52.94 107 GLU A C 1
ATOM 811 O O . GLU A 1 107 ? 20.504 -4.574 -28.539 1.00 52.94 107 GLU A O 1
ATOM 816 N N . ALA A 1 108 ? 19.117 -5.765 -27.263 1.00 55.03 108 ALA A N 1
ATOM 817 C CA . ALA A 1 108 ? 19.429 -7.051 -27.897 1.00 55.03 108 ALA A CA 1
ATOM 818 C C . ALA A 1 108 ? 18.864 -7.225 -29.328 1.00 55.03 108 ALA A C 1
ATOM 820 O O . ALA A 1 108 ? 19.218 -8.190 -30.002 1.00 55.03 108 ALA A O 1
ATOM 821 N N . SER A 1 109 ? 17.988 -6.330 -29.809 1.00 53.91 109 SER A N 1
ATOM 822 C CA . SER A 1 109 ? 17.423 -6.387 -31.175 1.00 53.91 109 SER A CA 1
ATOM 823 C C . SER A 1 109 ? 18.115 -5.475 -32.195 1.00 53.91 109 SER A C 1
ATOM 825 O O . SER A 1 109 ? 17.774 -5.537 -33.373 1.00 53.91 109 SER A O 1
ATOM 827 N N . ALA A 1 110 ? 19.068 -4.633 -31.785 1.00 57.75 110 ALA A N 1
ATOM 828 C CA . ALA A 1 110 ? 19.679 -3.641 -32.676 1.00 57.75 110 ALA A CA 1
ATOM 829 C C . ALA A 1 110 ? 20.898 -4.150 -33.477 1.00 57.75 110 ALA A C 1
ATOM 831 O O . ALA A 1 110 ? 21.389 -3.420 -34.331 1.00 57.75 110 ALA A O 1
ATOM 832 N N . ASP A 1 111 ? 21.354 -5.388 -33.254 1.00 55.00 111 ASP A N 1
ATOM 833 C CA . ASP A 1 111 ? 22.641 -5.901 -33.762 1.00 55.00 111 ASP A CA 1
ATOM 834 C C . ASP A 1 111 ? 22.488 -7.043 -34.796 1.00 55.00 111 ASP A C 1
ATOM 836 O O . ASP A 1 111 ? 23.163 -8.068 -34.746 1.00 55.00 111 ASP A O 1
ATOM 840 N N . ASN A 1 112 ? 21.569 -6.879 -35.755 1.00 54.03 112 ASN A N 1
ATOM 841 C CA . ASN A 1 112 ? 21.502 -7.691 -36.982 1.00 54.03 112 ASN A CA 1
ATOM 842 C C . ASN A 1 112 ? 21.350 -6.766 -38.202 1.00 54.03 112 ASN A C 1
ATOM 844 O O . ASN A 1 112 ? 20.265 -6.653 -38.779 1.00 54.03 112 ASN A O 1
ATOM 848 N N . GLY A 1 113 ? 22.435 -6.078 -38.562 1.00 44.75 113 GLY A N 1
ATOM 849 C CA . GLY A 1 113 ? 22.560 -5.259 -39.770 1.00 44.75 113 GLY A CA 1
ATOM 850 C C . GLY A 1 113 ? 23.908 -5.470 -40.434 1.00 44.75 113 GLY A C 1
ATOM 851 O O . GLY A 1 113 ? 24.922 -5.319 -39.721 1.00 44.75 113 GLY A O 1
#

pLDDT: mean 85.87, std 16.47, range [44.75, 98.62]